Protein AF-A0A7V9D3J6-F1 (afdb_monomer_lite)

Structure (mmCIF, N/CA/C/O backbone):
data_AF-A0A7V9D3J6-F1
#
_entry.id   AF-A0A7V9D3J6-F1
#
loop_
_atom_site.group_PDB
_atom_site.id
_atom_site.type_symbol
_atom_site.label_atom_id
_atom_site.label_alt_id
_atom_site.label_comp_id
_atom_site.label_asym_id
_atom_site.label_entity_id
_atom_site.label_seq_id
_atom_site.pdbx_PDB_ins_code
_atom_site.Cartn_x
_atom_site.Cartn_y
_atom_site.Cartn_z
_atom_site.occupancy
_atom_site.B_iso_or_equiv
_atom_site.auth_seq_id
_atom_site.auth_comp_id
_atom_site.auth_asym_id
_atom_site.auth_atom_id
_atom_site.pdbx_PDB_model_num
ATOM 1 N N . GLU A 1 1 ? 7.575 -1.629 7.778 1.00 76.31 1 GLU A N 1
ATOM 2 C CA . GLU A 1 1 ? 7.399 -0.792 8.990 1.00 76.31 1 GLU A CA 1
ATOM 3 C C . GLU A 1 1 ? 5.941 -0.368 9.230 1.00 76.31 1 GLU A C 1
ATOM 5 O O . GLU A 1 1 ? 5.387 -0.740 10.257 1.00 76.31 1 GLU A O 1
ATOM 10 N N . CYS A 1 2 ? 5.283 0.341 8.299 1.00 90.56 2 CYS A N 1
ATOM 11 C CA . CYS A 1 2 ? 3.910 0.845 8.496 1.00 90.56 2 CYS A CA 1
ATOM 12 C C . CYS A 1 2 ? 2.859 -0.232 8.807 1.00 90.56 2 CYS A C 1
ATOM 14 O O . CYS A 1 2 ? 2.052 -0.034 9.709 1.00 90.56 2 CYS A O 1
ATOM 16 N N . ALA A 1 3 ? 2.904 -1.392 8.146 1.00 90.75 3 ALA A N 1
ATOM 17 C CA . ALA A 1 3 ? 1.968 -2.489 8.413 1.00 90.75 3 ALA A CA 1
ATOM 18 C C . ALA A 1 3 ? 2.013 -2.973 9.881 1.00 90.75 3 ALA A C 1
ATOM 20 O O . ALA A 1 3 ? 0.979 -3.180 10.512 1.00 90.75 3 ALA A O 1
ATOM 21 N N . GLY A 1 4 ? 3.211 -3.062 10.474 1.00 93.69 4 GLY A N 1
ATOM 22 C CA . GLY A 1 4 ? 3.371 -3.400 11.893 1.00 93.69 4 GLY A CA 1
ATOM 23 C C . GLY A 1 4 ? 2.840 -2.308 12.830 1.00 93.69 4 GLY A C 1
ATOM 24 O O . GLY A 1 4 ? 2.274 -2.612 13.881 1.00 93.69 4 GLY A O 1
ATOM 25 N N . LYS A 1 5 ? 2.970 -1.031 12.442 1.00 96.56 5 LYS A N 1
ATOM 26 C CA . LYS A 1 5 ? 2.379 0.101 13.176 1.00 96.56 5 LYS A CA 1
ATOM 27 C C . LYS A 1 5 ? 0.849 0.046 13.144 1.00 96.56 5 LYS A C 1
ATOM 29 O O . LYS A 1 5 ? 0.244 0.158 14.206 1.00 96.56 5 LYS A O 1
ATOM 34 N N . VAL A 1 6 ? 0.249 -0.230 11.981 1.00 97.44 6 VAL A N 1
ATOM 35 C CA . VAL A 1 6 ? -1.204 -0.432 11.835 1.00 97.44 6 VAL A CA 1
ATOM 36 C C . VAL A 1 6 ? -1.692 -1.570 12.727 1.00 97.44 6 VAL A C 1
ATOM 38 O O . VAL A 1 6 ? -2.594 -1.348 13.528 1.00 97.44 6 VAL A O 1
ATOM 41 N N . LYS A 1 7 ? -1.051 -2.748 12.694 1.00 96.75 7 LYS A N 1
ATOM 42 C CA . LYS A 1 7 ? -1.438 -3.878 13.562 1.00 96.75 7 LYS A CA 1
ATOM 43 C C . LYS A 1 7 ? -1.402 -3.519 15.046 1.00 96.75 7 LYS A C 1
ATOM 45 O O . LYS A 1 7 ? -2.311 -3.858 15.800 1.00 96.75 7 LYS A O 1
ATOM 50 N N . ASN A 1 8 ? -0.336 -2.851 15.478 1.00 97.12 8 ASN A N 1
ATOM 51 C CA . ASN A 1 8 ? -0.167 -2.485 16.879 1.00 97.12 8 ASN A CA 1
ATOM 52 C C . ASN A 1 8 ? -1.170 -1.419 17.330 1.00 97.12 8 ASN A C 1
ATOM 54 O O . ASN A 1 8 ? -1.681 -1.520 18.441 1.00 97.12 8 ASN A O 1
ATOM 58 N N . ALA A 1 9 ? -1.448 -0.418 16.493 1.00 97.62 9 ALA A N 1
ATOM 59 C CA . ALA A 1 9 ? -2.469 0.590 16.761 1.00 97.62 9 ALA A CA 1
ATOM 60 C C . ALA A 1 9 ? -3.869 -0.038 16.819 1.00 97.62 9 ALA A C 1
ATOM 62 O O . ALA A 1 9 ? -4.596 0.182 17.783 1.00 97.62 9 ALA A O 1
ATOM 63 N N . HIS A 1 10 ? -4.179 -0.922 15.865 1.00 97.69 10 HIS A N 1
ATOM 64 C CA . HIS A 1 10 ? -5.425 -1.684 15.814 1.00 97.69 10 HIS A CA 1
ATOM 65 C C . HIS A 1 10 ? -5.673 -2.480 17.099 1.00 97.69 10 HIS A C 1
ATOM 67 O O . HIS A 1 10 ? -6.687 -2.284 17.761 1.00 97.69 10 HIS A O 1
ATOM 73 N N . ARG A 1 11 ? -4.685 -3.270 17.540 1.00 96.94 11 ARG A N 1
ATOM 74 C CA . ARG A 1 11 ? -4.756 -4.048 18.791 1.00 96.94 11 ARG A CA 1
ATOM 75 C C . ARG A 1 11 ? -4.992 -3.189 20.039 1.00 96.94 11 ARG A C 1
ATOM 77 O O . ARG A 1 11 ? -5.522 -3.690 21.024 1.00 96.94 11 ARG A O 1
ATOM 84 N N . ARG A 1 12 ? -4.550 -1.930 20.028 1.00 97.44 12 ARG A N 1
ATOM 85 C CA . ARG A 1 12 ? -4.679 -0.997 21.158 1.00 97.44 12 ARG A CA 1
ATOM 86 C C . ARG A 1 12 ? -5.930 -0.119 21.080 1.00 97.44 12 ARG A C 1
ATOM 88 O O . ARG A 1 12 ? -6.135 0.670 21.993 1.00 97.44 12 ARG A O 1
ATOM 95 N N . GLY A 1 13 ? -6.732 -0.222 20.017 1.00 97.81 13 GLY A N 1
ATOM 96 C CA . GLY A 1 13 ? -7.865 0.681 19.793 1.00 97.81 13 GLY A CA 1
ATOM 97 C C . GLY A 1 13 ? -7.454 2.126 19.474 1.00 97.81 13 GLY A C 1
ATOM 98 O O . GLY A 1 13 ? -8.256 3.037 19.634 1.00 97.81 13 GLY A O 1
ATOM 99 N N . ASP A 1 14 ? -6.208 2.358 19.049 1.00 98.25 14 ASP A N 1
ATOM 100 C CA . ASP A 1 14 ? -5.690 3.697 18.743 1.00 98.25 14 ASP A CA 1
ATOM 101 C C . ASP A 1 14 ? -5.982 4.059 17.279 1.00 98.25 14 ASP A C 1
ATOM 103 O O . ASP A 1 14 ? -5.200 3.765 16.368 1.00 98.25 14 ASP A O 1
ATOM 107 N N . GLU A 1 15 ? -7.153 4.654 17.045 1.00 98.00 15 GLU A N 1
ATOM 108 C CA . GLU A 1 15 ? -7.625 4.992 15.701 1.00 98.00 15 GLU A CA 1
ATOM 109 C C . GLU A 1 15 ? -6.728 6.017 14.994 1.00 98.00 15 GLU A C 1
ATOM 111 O O . GLU A 1 15 ? -6.428 5.865 13.807 1.00 98.00 15 GLU A O 1
ATOM 116 N N . LEU A 1 16 ? -6.260 7.044 15.709 1.00 97.94 16 LEU A N 1
ATOM 117 C CA . LEU A 1 16 ? -5.436 8.095 15.116 1.00 97.94 16 LEU A CA 1
ATOM 118 C C . LEU A 1 16 ? -4.090 7.534 14.648 1.00 97.94 16 LEU A C 1
ATOM 120 O O . LEU A 1 16 ? -3.694 7.757 13.500 1.00 97.94 16 LEU A O 1
ATOM 124 N N . ALA A 1 17 ? -3.402 6.762 15.496 1.00 98.25 17 ALA A N 1
ATOM 125 C CA . ALA A 1 17 ? -2.139 6.141 15.110 1.00 98.25 17 ALA A CA 1
ATOM 126 C C . ALA A 1 17 ? -2.320 5.143 13.959 1.00 98.25 17 ALA A C 1
ATOM 128 O O . ALA A 1 17 ? -1.445 5.035 13.094 1.00 98.25 17 ALA A O 1
ATOM 129 N N . LEU A 1 18 ? -3.456 4.437 13.918 1.00 98.56 18 LEU A N 1
ATOM 130 C CA . LEU A 1 18 ? -3.794 3.535 12.823 1.00 98.56 18 LEU A CA 1
ATOM 131 C C . LEU A 1 18 ? -3.917 4.299 11.504 1.00 98.56 18 LEU A C 1
ATOM 133 O O . LEU A 1 18 ? -3.272 3.918 10.526 1.00 98.56 18 LEU A O 1
ATOM 137 N N . ARG A 1 19 ? -4.695 5.388 11.477 1.00 98.38 19 ARG A N 1
ATOM 138 C CA . ARG A 1 19 ? -4.906 6.196 10.265 1.00 98.38 19 ARG A CA 1
ATOM 139 C C . ARG A 1 19 ? -3.604 6.820 9.763 1.00 98.38 19 ARG A C 1
ATOM 141 O O . ARG A 1 19 ? -3.312 6.715 8.576 1.00 98.38 19 ARG A O 1
ATOM 148 N N . LEU A 1 20 ? -2.775 7.371 10.651 1.00 98.25 20 LEU A N 1
ATOM 149 C CA . LEU A 1 20 ? -1.465 7.926 10.279 1.00 98.25 20 LEU A CA 1
ATOM 150 C C . LEU A 1 20 ? -0.521 6.859 9.705 1.00 98.25 20 LEU A C 1
ATOM 152 O O . LEU A 1 2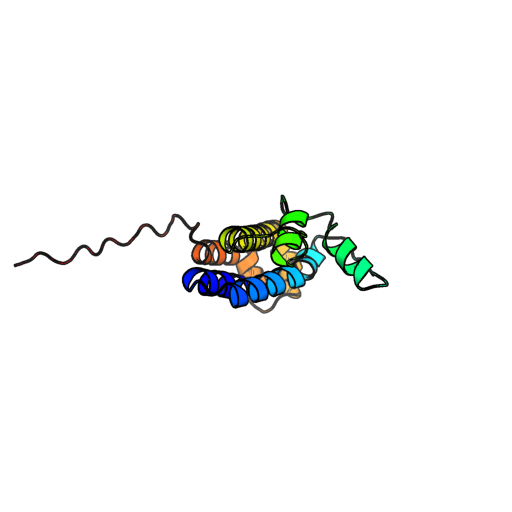0 ? 0.181 7.091 8.718 1.00 98.25 20 LEU A O 1
ATOM 156 N N . ALA A 1 21 ? -0.504 5.662 10.297 1.00 98.25 21 ALA A N 1
ATOM 157 C CA . ALA A 1 21 ? 0.310 4.564 9.790 1.00 98.25 21 ALA A CA 1
ATOM 158 C C . ALA A 1 21 ? -0.193 4.042 8.431 1.00 98.25 21 ALA A C 1
ATOM 160 O O . ALA A 1 21 ? 0.633 3.720 7.571 1.00 98.25 21 ALA A O 1
ATOM 161 N N . ALA A 1 22 ? -1.514 3.989 8.227 1.00 98.50 22 ALA A N 1
ATOM 162 C CA . ALA A 1 22 ? -2.137 3.608 6.961 1.00 98.50 22 ALA A CA 1
ATOM 163 C C . ALA A 1 22 ? -1.835 4.625 5.847 1.00 98.50 22 ALA A C 1
ATOM 165 O O . ALA A 1 22 ? -1.399 4.224 4.767 1.00 98.50 22 ALA A O 1
ATOM 166 N N . GLN A 1 23 ? -1.950 5.928 6.130 1.00 98.12 23 GLN A N 1
ATOM 167 C CA . GLN A 1 23 ? -1.562 6.999 5.205 1.00 98.12 23 GLN A CA 1
ATOM 168 C C . GLN A 1 23 ? -0.101 6.859 4.785 1.00 98.12 23 GLN A C 1
ATOM 170 O O . GLN A 1 23 ? 0.201 6.791 3.596 1.00 98.12 23 GLN A O 1
ATOM 175 N N . GLY A 1 24 ? 0.804 6.696 5.753 1.00 97.69 24 GLY A N 1
ATOM 176 C CA . GLY A 1 24 ? 2.224 6.524 5.460 1.00 97.69 24 GLY A CA 1
ATOM 177 C C . GLY A 1 24 ? 2.548 5.255 4.657 1.00 97.69 24 GLY A C 1
ATOM 178 O O . GLY A 1 24 ? 3.602 5.194 4.019 1.00 97.69 24 GLY A O 1
ATOM 179 N N . LEU A 1 25 ? 1.695 4.224 4.688 1.00 97.12 25 LEU A N 1
ATOM 180 C CA . LEU A 1 25 ? 1.825 3.073 3.792 1.00 97.12 25 LEU A CA 1
ATOM 181 C C . LEU A 1 25 ? 1.345 3.422 2.380 1.00 97.12 25 LEU A C 1
ATOM 183 O O . LEU A 1 25 ? 2.074 3.172 1.419 1.00 97.12 25 LEU A O 1
ATOM 187 N N . ALA A 1 26 ? 0.157 4.017 2.262 1.00 97.69 26 ALA A N 1
ATOM 188 C CA . ALA A 1 26 ? -0.431 4.402 0.984 1.00 97.69 26 ALA A CA 1
ATOM 189 C C . ALA A 1 26 ? 0.462 5.391 0.218 1.00 97.69 26 ALA A C 1
ATOM 191 O O . ALA A 1 26 ? 0.723 5.184 -0.960 1.00 97.69 26 ALA A O 1
ATOM 192 N N . GLU A 1 27 ? 1.036 6.393 0.886 1.00 96.38 27 GLU A N 1
ATOM 193 C CA . GLU A 1 27 ? 1.956 7.367 0.274 1.00 96.38 27 GLU A CA 1
ATOM 194 C C . GLU A 1 27 ? 3.214 6.727 -0.329 1.00 96.38 27 GLU A C 1
ATOM 196 O O . GLU A 1 27 ? 3.762 7.221 -1.313 1.00 96.38 27 GLU A O 1
ATOM 201 N N . ARG A 1 28 ? 3.681 5.610 0.240 1.00 95.06 28 ARG A N 1
ATOM 202 C CA . ARG A 1 28 ? 4.863 4.887 -0.252 1.00 95.06 28 ARG A CA 1
ATOM 203 C C . ARG A 1 28 ? 4.525 3.860 -1.329 1.00 95.06 28 ARG A C 1
ATOM 205 O O . ARG A 1 28 ? 5.419 3.468 -2.079 1.00 95.06 28 ARG A O 1
ATOM 212 N N . CYS A 1 29 ? 3.271 3.417 -1.409 1.00 94.88 29 CYS A N 1
ATOM 213 C CA . CYS A 1 29 ? 2.849 2.349 -2.313 1.00 94.88 29 CYS A CA 1
ATOM 214 C C . CYS A 1 29 ? 3.167 2.652 -3.796 1.00 94.88 29 CYS A C 1
ATOM 216 O O . CYS A 1 29 ? 3.759 1.788 -4.446 1.00 94.88 29 CYS A O 1
ATOM 218 N N . PRO A 1 30 ? 2.928 3.873 -4.325 1.00 95.31 30 PRO A N 1
ATOM 219 C CA . PRO A 1 30 ? 3.292 4.207 -5.702 1.00 95.31 30 PRO A CA 1
ATOM 220 C C . PRO A 1 30 ? 4.792 4.081 -5.980 1.00 95.31 30 PRO A C 1
ATOM 222 O O . PRO A 1 30 ? 5.188 3.536 -7.005 1.00 95.31 30 PRO A O 1
ATOM 225 N N . SER A 1 31 ? 5.639 4.525 -5.048 1.00 92.50 31 SER A N 1
ATOM 226 C CA . SER A 1 31 ? 7.097 4.414 -5.177 1.00 92.50 31 SER A CA 1
ATOM 227 C C . SER A 1 31 ? 7.565 2.960 -5.173 1.00 92.50 31 SER A C 1
ATOM 229 O O . SER A 1 31 ? 8.474 2.607 -5.919 1.00 92.50 31 SER A O 1
ATOM 231 N N . VAL A 1 32 ? 6.920 2.112 -4.367 1.00 92.25 32 VAL A N 1
ATOM 232 C CA . VAL A 1 32 ? 7.171 0.664 -4.318 1.00 92.25 32 VAL A CA 1
ATOM 233 C C . VAL A 1 32 ? 6.766 -0.009 -5.633 1.00 92.25 32 VAL A C 1
ATOM 235 O O . VAL A 1 32 ? 7.499 -0.856 -6.126 1.00 92.25 32 VAL A O 1
ATOM 238 N N . LEU A 1 33 ? 5.646 0.396 -6.238 1.00 94.69 33 LEU A N 1
ATOM 239 C CA . LEU A 1 33 ? 5.145 -0.150 -7.507 1.00 94.69 33 LEU A CA 1
ATOM 240 C C . LEU A 1 33 ? 5.776 0.481 -8.757 1.00 94.69 33 LEU A C 1
ATOM 242 O O . LEU A 1 33 ? 5.580 -0.024 -9.864 1.00 94.69 33 LEU A O 1
ATOM 246 N N . ARG A 1 34 ? 6.556 1.556 -8.605 1.00 93.56 34 ARG A N 1
ATOM 247 C CA . ARG A 1 34 ? 7.244 2.248 -9.704 1.00 93.56 34 ARG A CA 1
ATOM 248 C C . ARG A 1 34 ? 8.029 1.308 -10.630 1.00 93.56 34 ARG A C 1
ATOM 250 O O . ARG A 1 34 ? 7.918 1.489 -11.835 1.00 93.56 34 ARG A O 1
ATOM 257 N N . PRO A 1 35 ? 8.785 0.302 -10.149 1.00 91.19 35 PRO A N 1
ATOM 258 C CA . PRO A 1 35 ? 9.594 -0.540 -11.032 1.00 91.19 35 PRO A CA 1
ATOM 259 C C . PRO A 1 35 ? 8.802 -1.435 -11.995 1.00 91.19 35 PRO A C 1
ATOM 261 O O . PRO A 1 35 ? 9.360 -1.913 -12.981 1.00 91.19 35 PRO A O 1
ATOM 264 N N . VAL A 1 36 ? 7.522 -1.685 -11.703 1.00 94.19 36 VAL A N 1
ATOM 265 C CA . VAL A 1 36 ? 6.623 -2.506 -12.535 1.00 94.19 36 VAL A CA 1
ATOM 266 C C . VAL A 1 36 ? 5.610 -1.661 -13.308 1.00 94.19 36 VAL A C 1
ATOM 268 O O . VAL A 1 36 ? 4.724 -2.199 -13.962 1.00 94.19 36 VAL A O 1
ATOM 271 N N . ASN A 1 37 ? 5.742 -0.336 -13.251 1.00 94.75 37 ASN A N 1
ATOM 272 C CA . ASN A 1 37 ? 4.864 0.614 -13.917 1.00 94.75 37 ASN A CA 1
ATOM 273 C C . ASN A 1 37 ? 5.671 1.555 -14.826 1.00 94.75 37 ASN A C 1
ATOM 275 O O . ASN A 1 37 ? 6.862 1.775 -14.597 1.00 94.75 37 ASN A O 1
ATOM 279 N N . PRO A 1 38 ? 5.046 2.136 -15.865 1.00 92.38 38 PRO A N 1
ATOM 280 C CA . PRO A 1 38 ? 5.694 3.163 -16.671 1.00 92.38 38 PRO A CA 1
ATOM 281 C C . PRO A 1 38 ? 6.050 4.388 -15.818 1.00 92.38 38 PRO A C 1
ATOM 283 O O . PRO A 1 38 ? 5.323 4.755 -14.890 1.00 92.38 38 PRO A O 1
ATOM 286 N N . ALA A 1 39 ? 7.166 5.040 -16.152 1.00 90.06 39 ALA A N 1
ATOM 287 C CA . ALA A 1 39 ? 7.551 6.294 -15.519 1.00 90.06 39 ALA A CA 1
ATOM 288 C C . ALA A 1 39 ? 6.514 7.383 -15.828 1.00 90.06 39 ALA A C 1
ATOM 290 O O . ALA A 1 39 ? 6.060 7.524 -16.962 1.00 90.06 39 ALA A O 1
ATOM 291 N N . GLN A 1 40 ? 6.165 8.164 -14.810 1.00 87.69 40 GLN A N 1
ATOM 292 C CA . GLN A 1 40 ? 5.244 9.291 -14.916 1.00 87.69 40 GLN A CA 1
ATOM 293 C C . GLN A 1 40 ? 5.928 10.530 -14.338 1.00 87.69 40 GLN A C 1
ATOM 295 O O . GLN A 1 40 ? 6.633 10.434 -13.332 1.00 87.69 40 GLN A O 1
ATOM 300 N N . VAL A 1 41 ? 5.720 11.686 -14.969 1.00 88.06 41 VAL A N 1
ATOM 301 C CA . VAL A 1 41 ? 6.273 12.976 -14.530 1.00 88.06 41 VAL A CA 1
ATOM 302 C C . VAL A 1 41 ? 5.107 13.951 -14.346 1.00 88.06 41 VAL A C 1
ATOM 304 O O . VAL A 1 41 ? 4.806 14.721 -15.254 1.00 88.06 41 VAL A O 1
ATOM 307 N N . PRO A 1 42 ? 4.377 13.865 -13.220 1.00 89.62 42 PRO A N 1
ATOM 308 C CA . PRO A 1 42 ? 3.257 14.761 -12.957 1.00 89.62 42 PRO A CA 1
ATOM 309 C C . PRO A 1 42 ? 3.753 16.198 -12.743 1.00 89.62 42 PRO A C 1
ATOM 311 O O . PRO A 1 42 ? 4.767 16.413 -12.076 1.00 89.62 42 PRO A O 1
ATOM 314 N N . GLY A 1 43 ? 3.027 17.180 -13.279 1.00 92.69 43 GLY A N 1
ATOM 315 C CA . GLY A 1 43 ? 3.342 18.604 -13.139 1.00 92.69 43 GLY A CA 1
ATOM 316 C C . GLY A 1 43 ? 2.804 19.219 -11.847 1.00 92.69 43 GLY A C 1
ATOM 317 O O . GLY A 1 43 ? 3.291 20.257 -11.403 1.00 92.69 43 GLY A O 1
ATOM 318 N N . THR A 1 44 ? 1.820 18.577 -11.208 1.00 95.88 44 THR A N 1
ATOM 319 C CA . THR A 1 44 ? 1.214 19.057 -9.957 1.00 95.88 44 THR A CA 1
ATOM 320 C C . THR A 1 44 ? 1.011 17.947 -8.926 1.00 95.88 44 THR A C 1
ATOM 322 O O . THR A 1 44 ? 0.992 16.757 -9.241 1.00 95.88 44 THR A O 1
ATOM 325 N N . ARG A 1 45 ? 0.786 18.335 -7.661 1.00 93.56 45 ARG A N 1
ATOM 326 C CA . ARG A 1 45 ? 0.425 17.389 -6.589 1.00 93.56 45 ARG A CA 1
ATOM 327 C C . ARG A 1 45 ? -0.876 16.641 -6.893 1.00 93.56 45 ARG A C 1
ATOM 329 O O . ARG A 1 45 ? -0.990 15.462 -6.571 1.00 93.56 45 ARG A O 1
ATOM 336 N N . TYR A 1 46 ? -1.854 17.322 -7.488 1.00 94.69 46 TYR A N 1
ATOM 337 C CA . TYR A 1 46 ? -3.133 16.712 -7.838 1.00 94.69 46 TYR A CA 1
ATOM 338 C C . TYR A 1 46 ? -2.962 15.665 -8.944 1.00 94.69 46 TYR A C 1
ATOM 340 O O . TYR A 1 46 ? -3.422 14.535 -8.795 1.00 94.69 46 TYR A O 1
ATOM 348 N N . GLU A 1 47 ? -2.215 15.996 -9.999 1.00 96.25 47 GLU A N 1
ATOM 349 C CA . GLU A 1 47 ? -1.859 15.043 -11.055 1.00 96.25 47 GLU A CA 1
ATOM 350 C C . GLU A 1 47 ? -1.068 13.856 -10.507 1.00 96.25 47 GLU A C 1
ATOM 352 O O . GLU A 1 47 ? -1.340 12.722 -10.888 1.00 96.25 47 GLU A O 1
ATOM 357 N N . ALA A 1 48 ? -0.143 14.088 -9.571 1.00 95.12 48 ALA A N 1
ATOM 358 C CA . ALA A 1 48 ? 0.608 13.016 -8.925 1.00 95.12 48 ALA A CA 1
ATOM 359 C C . ALA A 1 48 ? -0.309 12.049 -8.162 1.00 95.12 48 ALA A C 1
ATOM 361 O O . ALA A 1 48 ? -0.119 10.837 -8.245 1.00 95.12 48 ALA A O 1
ATOM 362 N N . LEU A 1 49 ? -1.328 12.562 -7.461 1.00 96.06 49 LEU A N 1
ATOM 363 C CA . LEU A 1 49 ? -2.327 11.724 -6.797 1.00 96.06 49 LEU A CA 1
ATOM 364 C C . LEU A 1 49 ? -3.149 10.925 -7.816 1.00 96.06 49 LEU A C 1
ATOM 366 O O . LEU A 1 49 ? -3.332 9.724 -7.636 1.00 96.06 49 LEU A O 1
ATOM 370 N N . LEU A 1 50 ? -3.620 11.556 -8.895 1.00 96.75 50 LEU A N 1
ATOM 371 C CA . LEU A 1 50 ? -4.375 10.857 -9.940 1.00 96.75 50 LEU A CA 1
ATOM 372 C C . LEU A 1 50 ? -3.539 9.760 -10.613 1.00 96.75 50 LEU A C 1
ATOM 374 O O . LEU A 1 50 ? -4.007 8.631 -10.738 1.00 96.75 50 LEU A O 1
ATOM 378 N N . ALA A 1 51 ? -2.290 10.064 -10.967 1.00 96.56 51 ALA A N 1
ATOM 379 C CA . ALA A 1 51 ? -1.325 9.117 -11.519 1.00 96.56 51 ALA A CA 1
ATOM 380 C C . ALA A 1 51 ? -1.057 7.943 -10.565 1.00 96.56 51 ALA A C 1
ATOM 382 O O . ALA A 1 51 ? -1.046 6.783 -10.979 1.00 96.56 51 ALA A O 1
ATOM 383 N N . ALA A 1 52 ? -0.888 8.235 -9.273 1.00 96.69 52 ALA A N 1
ATOM 384 C CA . ALA A 1 52 ? -0.694 7.231 -8.234 1.00 96.69 52 ALA A CA 1
ATOM 385 C C . ALA A 1 52 ? -1.916 6.324 -8.048 1.00 96.69 52 ALA A C 1
ATOM 387 O O . ALA A 1 52 ? -1.738 5.151 -7.731 1.00 96.69 52 ALA A O 1
ATOM 388 N N . LEU A 1 53 ? -3.136 6.842 -8.232 1.00 97.50 53 LEU A N 1
ATOM 389 C CA . LEU A 1 53 ? -4.392 6.087 -8.141 1.00 97.50 53 LEU A CA 1
ATOM 390 C C . LEU A 1 53 ? -4.715 5.284 -9.412 1.00 97.50 53 LEU A C 1
ATOM 392 O O . LEU A 1 53 ? -5.553 4.384 -9.354 1.00 97.50 53 LEU A O 1
ATOM 396 N N . ALA A 1 54 ? -4.070 5.609 -10.534 1.00 96.62 54 ALA A N 1
ATOM 397 C CA . ALA A 1 54 ? -4.317 5.036 -11.857 1.00 96.62 54 ALA A CA 1
ATOM 398 C C . ALA A 1 54 ? -3.140 4.191 -12.381 1.00 96.62 54 ALA A C 1
ATOM 400 O O . ALA A 1 54 ? -2.962 4.065 -13.592 1.00 96.62 54 ALA A O 1
ATOM 401 N N . LEU A 1 55 ? -2.325 3.620 -11.486 1.00 96.81 55 LEU A N 1
ATOM 402 C CA . LEU A 1 55 ? -1.221 2.740 -11.877 1.00 96.81 55 LEU A CA 1
ATOM 403 C C . LEU A 1 55 ? -1.730 1.555 -12.726 1.00 96.81 55 LEU A C 1
ATOM 405 O O . LEU A 1 55 ? -2.602 0.822 -12.253 1.00 96.81 55 LEU A O 1
ATOM 409 N N . PRO A 1 56 ? -1.188 1.334 -13.942 1.00 96.38 56 PRO A N 1
ATOM 410 C CA . PRO A 1 56 ? -1.612 0.231 -14.809 1.00 96.38 56 PRO A CA 1
ATOM 411 C C . P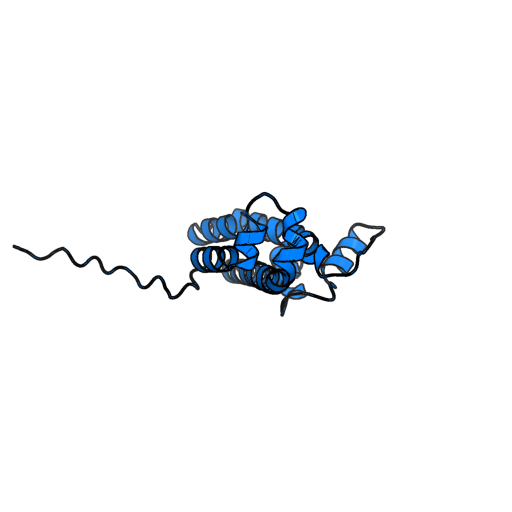RO A 1 56 ? -1.389 -1.161 -14.209 1.00 96.38 56 PRO A C 1
ATOM 413 O O . PRO A 1 56 ? -2.198 -2.062 -14.413 1.00 96.38 56 PRO A O 1
ATOM 416 N N . VAL A 1 57 ? -0.291 -1.340 -13.471 1.00 96.75 57 VAL A N 1
ATOM 417 C CA . VAL A 1 57 ? 0.042 -2.577 -12.761 1.00 96.75 57 VAL A CA 1
ATOM 418 C C . VAL A 1 57 ? -0.141 -2.324 -11.271 1.00 96.75 57 VAL A C 1
ATOM 420 O O . VAL A 1 57 ? 0.724 -1.740 -10.611 1.00 96.75 57 VAL A O 1
ATOM 423 N N . ALA A 1 58 ? -1.287 -2.750 -10.746 1.00 97.38 58 ALA A N 1
ATOM 424 C CA . ALA A 1 58 ? -1.677 -2.526 -9.361 1.00 97.38 58 ALA A CA 1
ATOM 425 C C . ALA A 1 58 ? -2.465 -3.718 -8.785 1.00 97.38 58 ALA A C 1
ATOM 427 O O . ALA A 1 58 ? -3.068 -4.481 -9.544 1.00 97.38 58 ALA A O 1
ATOM 428 N N . PRO A 1 59 ? -2.472 -3.897 -7.449 1.00 96.69 59 PRO A N 1
ATOM 429 C CA . PRO A 1 59 ? -3.259 -4.941 -6.801 1.00 96.69 59 PRO A CA 1
ATOM 430 C C . PRO A 1 59 ? -4.765 -4.836 -7.093 1.00 96.69 59 PRO A C 1
ATOM 432 O O . PRO A 1 59 ? -5.279 -3.735 -7.321 1.00 96.69 59 PRO A O 1
ATOM 435 N N . PRO A 1 60 ? -5.521 -5.944 -7.003 1.00 96.19 60 PRO A N 1
ATOM 436 C CA . PRO A 1 60 ? -6.979 -5.889 -7.037 1.00 96.19 60 PRO A CA 1
ATOM 437 C C . PRO A 1 60 ? -7.529 -4.918 -5.982 1.00 96.19 60 PRO A C 1
ATOM 439 O O . PRO A 1 60 ? -7.117 -4.951 -4.826 1.00 96.19 60 PRO A O 1
ATOM 442 N N . GLY A 1 61 ? -8.450 -4.035 -6.378 1.00 97.25 61 GLY A N 1
ATOM 443 C CA . GLY A 1 61 ? -9.053 -3.049 -5.470 1.00 97.25 61 GLY A CA 1
ATOM 444 C C . GLY A 1 61 ? -8.148 -1.871 -5.079 1.00 97.25 61 GLY A C 1
ATOM 445 O O . GLY A 1 61 ? -8.594 -1.001 -4.331 1.00 97.25 61 GLY A O 1
ATOM 446 N N . TYR A 1 62 ? -6.927 -1.786 -5.624 1.00 98.19 62 TYR A N 1
ATOM 447 C CA . TYR A 1 62 ? -5.895 -0.817 -5.241 1.00 98.19 62 TYR A CA 1
ATOM 448 C C . TYR A 1 62 ? -6.392 0.623 -5.102 1.00 98.19 62 TYR A C 1
ATOM 450 O O . TYR A 1 62 ? -6.132 1.258 -4.086 1.00 98.19 62 TYR A O 1
ATOM 458 N N . ARG A 1 63 ? -7.145 1.144 -6.079 1.00 98.19 63 ARG A N 1
ATOM 459 C CA . ARG A 1 63 ? -7.646 2.527 -6.029 1.00 98.19 63 ARG A CA 1
ATOM 460 C C . ARG A 1 63 ? -8.504 2.785 -4.788 1.00 98.19 63 ARG A C 1
ATOM 462 O O . ARG A 1 63 ? -8.351 3.819 -4.144 1.00 98.19 63 ARG A O 1
ATOM 469 N N . ASN A 1 64 ? -9.407 1.862 -4.469 1.00 98.00 64 ASN A N 1
ATOM 470 C CA . ASN A 1 64 ? -10.317 2.013 -3.336 1.00 98.00 64 ASN A CA 1
ATOM 471 C C . ASN A 1 64 ? -9.559 1.884 -2.017 1.00 98.00 64 ASN A C 1
ATOM 473 O O . ASN A 1 64 ? -9.754 2.706 -1.126 1.00 98.00 64 ASN A O 1
ATOM 477 N N . ASP A 1 65 ? -8.646 0.917 -1.925 1.00 98.44 65 ASP A N 1
ATOM 478 C CA . ASP A 1 65 ? -7.825 0.733 -0.731 1.00 98.44 65 ASP A CA 1
ATOM 479 C C . ASP A 1 65 ? -6.879 1.925 -0.506 1.00 98.44 65 ASP A C 1
ATOM 481 O O . ASP A 1 65 ? -6.739 2.393 0.620 1.00 98.44 65 ASP A O 1
ATOM 485 N N . MET A 1 66 ? -6.301 2.492 -1.571 1.00 98.44 66 MET A N 1
ATOM 486 C CA . MET A 1 66 ? -5.499 3.719 -1.510 1.00 98.44 66 MET A CA 1
ATOM 487 C C . MET A 1 66 ? -6.315 4.900 -0.987 1.00 98.44 66 MET A C 1
ATOM 489 O O . MET A 1 66 ? -5.885 5.571 -0.053 1.00 98.44 66 MET A O 1
ATOM 493 N N . LEU A 1 67 ? -7.498 5.153 -1.556 1.00 98.31 67 LEU A N 1
ATOM 494 C CA . LEU A 1 67 ? -8.375 6.233 -1.095 1.00 98.31 67 LEU A CA 1
ATOM 495 C C . LEU A 1 67 ? -8.779 6.041 0.368 1.00 98.31 67 LEU A C 1
ATOM 497 O O . LEU A 1 67 ? -8.783 7.007 1.129 1.00 98.31 67 LEU A O 1
ATOM 501 N N . LEU A 1 68 ? -9.077 4.807 0.774 1.00 98.38 68 LEU A N 1
ATOM 502 C CA . LEU A 1 68 ? -9.445 4.474 2.146 1.00 98.38 68 LEU A CA 1
ATOM 503 C C . LEU A 1 68 ? -8.286 4.708 3.121 1.00 98.38 68 LEU A C 1
ATOM 505 O O . LEU A 1 68 ? -8.463 5.398 4.124 1.00 98.38 68 LEU A O 1
ATOM 509 N N . CYS A 1 69 ? -7.089 4.213 2.808 1.00 98.25 69 CYS A N 1
ATOM 510 C CA . CYS A 1 69 ? -5.898 4.417 3.632 1.00 98.25 69 CYS A CA 1
ATOM 511 C C . CYS A 1 69 ? -5.446 5.884 3.675 1.00 98.25 69 CYS A C 1
ATOM 513 O O . CYS A 1 69 ? -4.915 6.317 4.694 1.00 98.25 69 CYS A O 1
ATOM 515 N N . LEU A 1 70 ? -5.674 6.657 2.608 1.00 97.94 70 LEU A N 1
ATOM 516 C CA . LEU A 1 70 ? -5.388 8.094 2.577 1.00 97.94 70 LEU A CA 1
ATOM 517 C C . LEU A 1 70 ? -6.436 8.936 3.328 1.00 97.94 70 LEU A C 1
ATOM 519 O O . LEU A 1 70 ? -6.161 10.087 3.663 1.00 97.94 70 LEU A O 1
ATOM 523 N N . GLY A 1 71 ? -7.615 8.379 3.619 1.00 97.31 71 GLY A N 1
ATOM 524 C CA . GLY A 1 71 ? -8.737 9.120 4.204 1.00 97.31 71 GLY A CA 1
ATOM 525 C C . GLY A 1 71 ? -9.470 10.010 3.193 1.00 97.31 71 GLY A C 1
ATOM 526 O O . GLY A 1 71 ? -10.002 11.053 3.557 1.00 97.31 71 GLY A O 1
ATOM 527 N N . LEU A 1 72 ? -9.481 9.616 1.917 1.00 97.06 72 LEU A N 1
ATOM 528 C CA . LEU A 1 72 ? -10.013 10.384 0.783 1.00 97.06 72 LEU A CA 1
ATOM 529 C C . LEU A 1 72 ? -11.273 9.758 0.160 1.00 97.06 72 LEU A C 1
ATOM 531 O O . LEU A 1 72 ? -11.642 10.090 -0.964 1.00 97.06 72 LEU A O 1
ATOM 535 N N . THR A 1 73 ? -11.944 8.841 0.860 1.00 95.19 73 THR A N 1
ATOM 536 C CA . THR A 1 73 ? -13.189 8.202 0.388 1.00 95.19 73 THR A CA 1
ATOM 537 C C . THR A 1 73 ? -14.408 9.116 0.479 1.00 95.19 73 THR A C 1
ATOM 539 O O . THR A 1 73 ? -15.423 8.836 -0.153 1.00 95.19 73 THR A O 1
ATOM 542 N N . GLY A 1 74 ? -14.339 10.185 1.280 1.00 92.25 74 GLY A N 1
ATOM 543 C CA . GLY A 1 74 ? -15.477 11.067 1.554 1.00 92.25 74 GLY A CA 1
ATOM 544 C C . GLY A 1 74 ? -16.598 10.402 2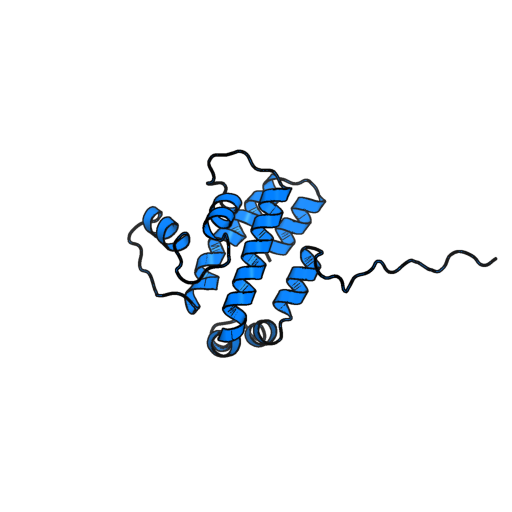.360 1.00 92.25 74 GLY A C 1
ATOM 545 O O . GLY A 1 74 ? -17.680 10.971 2.459 1.00 92.25 74 GLY A O 1
ATOM 546 N N . GLN A 1 75 ? -16.360 9.207 2.910 1.00 93.19 75 GLN A N 1
ATOM 547 C CA . GLN A 1 75 ? -17.303 8.440 3.725 1.00 93.19 75 GLN A CA 1
ATOM 548 C C . GLN A 1 75 ? -16.630 8.012 5.034 1.00 93.19 75 GLN A C 1
ATOM 550 O O . GLN A 1 75 ? -15.418 7.765 5.029 1.00 93.19 75 GLN A O 1
ATOM 555 N N . PRO A 1 76 ? -17.384 7.897 6.144 1.00 94.31 76 PRO A N 1
ATOM 556 C CA . PRO A 1 76 ? -16.871 7.306 7.372 1.00 94.31 76 PRO A CA 1
ATOM 557 C C . PRO A 1 76 ? -16.330 5.898 7.119 1.00 94.31 76 PRO A C 1
ATOM 559 O O . PRO A 1 76 ? -16.867 5.152 6.304 1.00 94.31 76 PRO A O 1
ATOM 562 N N . SER A 1 77 ? -15.273 5.537 7.838 1.00 97.12 77 SER A N 1
ATOM 563 C CA . SER A 1 77 ? -14.684 4.204 7.784 1.00 97.12 77 SER A CA 1
ATOM 564 C C . SER A 1 77 ? -14.264 3.759 9.172 1.00 97.12 77 SER A C 1
ATOM 566 O O . SER A 1 77 ? -13.842 4.575 9.989 1.00 97.12 77 SER A O 1
ATOM 568 N N . THR A 1 78 ? -14.326 2.464 9.425 1.00 98.06 78 THR A N 1
ATOM 569 C CA . THR A 1 78 ? -13.907 1.837 10.677 1.00 98.06 78 THR A CA 1
ATOM 570 C C . THR A 1 78 ? -12.403 1.554 10.693 1.00 98.06 78 THR A C 1
ATOM 572 O O . THR A 1 78 ? -11.737 1.494 9.654 1.00 98.06 78 THR A O 1
ATOM 575 N N . MET A 1 79 ? -11.854 1.331 11.890 1.00 98.06 79 MET A N 1
ATOM 576 C CA . MET A 1 79 ? -10.478 0.851 12.059 1.00 98.06 79 MET A CA 1
ATOM 577 C C . MET A 1 79 ? -10.232 -0.489 11.350 1.00 98.06 79 MET A C 1
ATOM 579 O O . MET A 1 79 ? -9.153 -0.690 10.792 1.00 98.06 79 MET A O 1
ATOM 583 N N . ASP A 1 80 ? -11.222 -1.385 11.353 1.00 98.19 80 ASP A N 1
ATOM 584 C CA . ASP A 1 80 ? -11.137 -2.703 10.716 1.00 98.19 80 ASP A CA 1
ATOM 585 C C . ASP A 1 80 ? -11.004 -2.584 9.198 1.00 98.19 80 ASP A C 1
ATOM 587 O O . ASP A 1 80 ? -10.119 -3.201 8.604 1.00 98.19 80 ASP A O 1
ATOM 591 N N . GLU A 1 81 ? -11.821 -1.737 8.570 1.00 98.25 81 GLU A N 1
ATOM 592 C CA . GLU A 1 81 ? -11.775 -1.504 7.124 1.00 98.25 81 GLU A CA 1
ATOM 593 C C . GLU A 1 81 ? -10.431 -0.915 6.686 1.00 98.25 81 GLU A C 1
ATOM 595 O O . GLU A 1 81 ? -9.824 -1.400 5.729 1.00 98.25 81 GLU A O 1
ATOM 600 N N . VAL A 1 82 ? -9.933 0.096 7.408 1.00 98.44 82 VAL A N 1
ATOM 601 C CA . VAL A 1 82 ? -8.645 0.740 7.101 1.00 98.44 82 VAL A CA 1
ATOM 602 C C . VAL A 1 82 ? -7.482 -0.232 7.319 1.00 98.44 82 VAL A C 1
ATOM 604 O O . VAL A 1 82 ? -6.552 -0.283 6.509 1.00 98.44 82 VAL A O 1
ATOM 607 N N . SER A 1 83 ? -7.536 -1.036 8.384 1.00 98.12 83 SER A N 1
ATOM 608 C CA . SER A 1 83 ? -6.546 -2.081 8.659 1.00 98.12 83 SER A CA 1
ATOM 609 C C . SER A 1 83 ? -6.527 -3.123 7.537 1.00 98.12 83 SER A C 1
ATOM 611 O O . SER A 1 83 ? -5.475 -3.387 6.952 1.00 98.12 83 SER A O 1
ATOM 613 N N . ALA A 1 84 ? -7.693 -3.648 7.156 1.00 98.00 84 ALA A N 1
ATOM 614 C CA . ALA A 1 84 ? -7.819 -4.645 6.098 1.00 98.00 84 ALA A CA 1
ATOM 615 C C . ALA A 1 84 ? -7.329 -4.120 4.739 1.00 98.00 84 ALA A C 1
ATOM 617 O O . ALA A 1 84 ? -6.577 -4.810 4.052 1.00 98.00 84 ALA A O 1
ATOM 618 N N . ALA A 1 85 ? -7.697 -2.890 4.369 1.00 98.25 85 ALA A N 1
ATOM 619 C CA . ALA A 1 85 ? -7.218 -2.243 3.146 1.00 98.25 85 ALA A CA 1
ATOM 620 C C . ALA A 1 85 ? -5.696 -2.062 3.141 1.00 98.25 85 ALA A C 1
ATOM 622 O O . ALA A 1 85 ? -5.035 -2.357 2.147 1.00 98.25 85 ALA A O 1
ATOM 623 N N . THR A 1 86 ? -5.121 -1.671 4.282 1.00 98.19 86 THR A N 1
ATOM 624 C CA . THR A 1 86 ? -3.667 -1.534 4.434 1.00 98.19 86 THR A CA 1
ATOM 625 C C . THR A 1 86 ? -2.955 -2.853 4.124 1.00 98.19 86 THR A C 1
ATOM 627 O O . THR A 1 86 ? -1.961 -2.867 3.395 1.00 98.19 86 THR A O 1
ATOM 630 N N . PHE A 1 87 ? -3.451 -3.969 4.664 1.00 97.88 87 PHE A N 1
ATOM 631 C CA . PHE A 1 87 ? -2.842 -5.277 4.429 1.00 97.88 87 PHE A CA 1
ATOM 632 C C . PHE A 1 87 ? -3.080 -5.793 3.010 1.00 97.88 87 PHE A C 1
ATOM 634 O O . PHE A 1 87 ? -2.144 -6.336 2.426 1.00 97.88 87 PHE A O 1
ATOM 641 N N . ARG A 1 88 ? -4.254 -5.555 2.406 1.00 97.81 88 ARG A N 1
ATOM 642 C CA . ARG A 1 88 ? -4.487 -5.863 0.983 1.00 97.81 88 ARG A CA 1
ATOM 643 C C . ARG A 1 88 ? -3.501 -5.134 0.068 1.00 97.81 88 ARG A C 1
ATOM 645 O O . ARG A 1 88 ? -2.897 -5.778 -0.788 1.00 97.81 88 ARG A O 1
ATOM 652 N N . LEU A 1 89 ? -3.268 -3.836 0.290 1.00 97.50 89 LEU A N 1
ATOM 653 C CA . LEU A 1 89 ? -2.261 -3.069 -0.456 1.00 97.50 89 LEU A CA 1
ATOM 654 C C . LEU A 1 89 ? -0.859 -3.645 -0.275 1.00 97.50 89 LEU A C 1
ATOM 656 O O . LEU A 1 89 ? -0.137 -3.841 -1.250 1.00 97.50 89 LEU A O 1
ATOM 660 N N . ALA A 1 90 ? -0.470 -3.911 0.972 1.00 96.69 90 ALA A N 1
ATOM 661 C CA . ALA A 1 90 ? 0.866 -4.389 1.291 1.00 96.69 90 ALA A CA 1
ATOM 662 C C . ALA A 1 90 ? 1.142 -5.776 0.686 1.00 96.69 90 A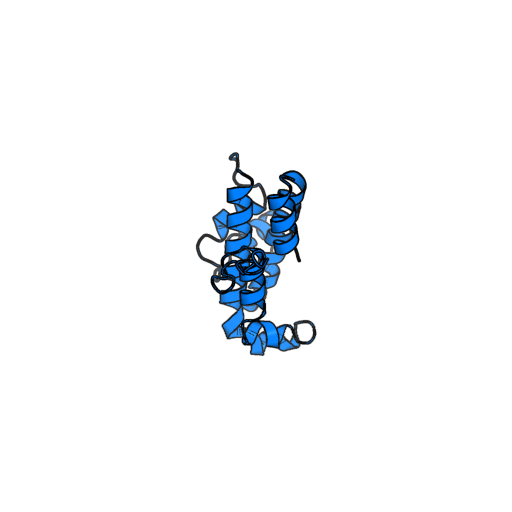LA A C 1
ATOM 664 O O . ALA A 1 90 ? 2.181 -5.967 0.053 1.00 96.69 90 ALA A O 1
ATOM 665 N N . HIS A 1 91 ? 0.209 -6.720 0.835 1.00 95.69 91 HIS A N 1
ATOM 666 C CA . HIS A 1 91 ? 0.325 -8.059 0.253 1.00 95.69 91 HIS A CA 1
ATOM 667 C C . HIS A 1 91 ? 0.334 -7.999 -1.266 1.00 95.69 91 HIS A C 1
ATOM 669 O O . HIS A 1 91 ? 1.269 -8.500 -1.884 1.00 95.69 91 HIS A O 1
ATOM 675 N N . GLY A 1 92 ? -0.643 -7.317 -1.865 1.00 96.12 92 GLY A N 1
ATOM 676 C CA . GLY A 1 92 ? -0.744 -7.227 -3.316 1.00 96.12 92 GLY A CA 1
ATOM 677 C C . GLY A 1 92 ? 0.481 -6.574 -3.957 1.00 96.12 92 GLY A C 1
ATOM 678 O O . GLY A 1 92 ? 0.958 -7.037 -4.990 1.00 96.12 92 GLY A O 1
ATOM 679 N N . ALA A 1 93 ? 1.041 -5.529 -3.337 1.00 95.31 93 ALA A N 1
ATOM 680 C CA . ALA A 1 93 ? 2.263 -4.908 -3.837 1.00 95.31 93 ALA A CA 1
ATOM 681 C C . ALA A 1 93 ? 3.454 -5.878 -3.791 1.00 95.31 93 ALA A C 1
ATOM 683 O O . ALA A 1 93 ? 4.199 -5.988 -4.763 1.00 95.31 93 ALA A O 1
ATOM 684 N N . LEU A 1 94 ? 3.624 -6.620 -2.691 1.00 94.00 94 LEU A N 1
ATOM 685 C CA . LEU A 1 94 ? 4.685 -7.623 -2.586 1.00 94.00 94 LEU A CA 1
ATOM 686 C C . LEU A 1 94 ? 4.503 -8.772 -3.587 1.00 94.00 94 LEU A C 1
ATOM 688 O O . LEU A 1 94 ? 5.493 -9.258 -4.133 1.00 94.00 94 LEU A O 1
ATOM 692 N N . GLU A 1 95 ? 3.271 -9.217 -3.839 1.00 94.44 95 GLU A N 1
ATOM 693 C CA . GLU A 1 95 ? 2.986 -10.240 -4.851 1.00 94.44 95 GLU A CA 1
ATOM 694 C C . GLU A 1 95 ? 3.367 -9.778 -6.258 1.00 94.44 95 GLU A C 1
ATOM 696 O O . GLU A 1 95 ? 4.048 -10.516 -6.969 1.00 94.44 95 GLU A O 1
ATOM 701 N N . LEU A 1 96 ? 3.017 -8.544 -6.631 1.00 95.00 96 LEU A N 1
ATOM 702 C CA . LEU A 1 96 ? 3.365 -7.982 -7.939 1.00 95.00 96 LEU A CA 1
ATOM 703 C C . LEU A 1 96 ? 4.871 -7.795 -8.124 1.00 95.00 96 LEU A C 1
ATOM 705 O O . LEU A 1 96 ? 5.379 -7.977 -9.225 1.00 95.00 96 LEU A O 1
ATOM 709 N N . LEU A 1 97 ? 5.604 -7.442 -7.067 1.00 92.62 97 LEU A N 1
ATOM 710 C CA . LEU A 1 97 ? 7.048 -7.217 -7.158 1.00 92.62 97 LEU A CA 1
ATOM 711 C C . LEU A 1 97 ? 7.871 -8.505 -7.154 1.00 92.62 97 LEU A C 1
ATOM 713 O O . LEU A 1 97 ? 8.991 -8.514 -7.669 1.00 92.62 97 LEU A O 1
ATOM 717 N N . ARG A 1 98 ? 7.351 -9.593 -6.580 1.00 92.19 98 ARG A N 1
ATOM 718 C CA . ARG A 1 98 ? 8.106 -10.837 -6.384 1.00 92.19 98 ARG A CA 1
ATOM 719 C C . ARG A 1 98 ? 8.716 -11.411 -7.675 1.00 92.19 98 ARG A C 1
ATOM 721 O O . ARG A 1 98 ? 9.905 -11.729 -7.636 1.00 92.19 98 ARG A O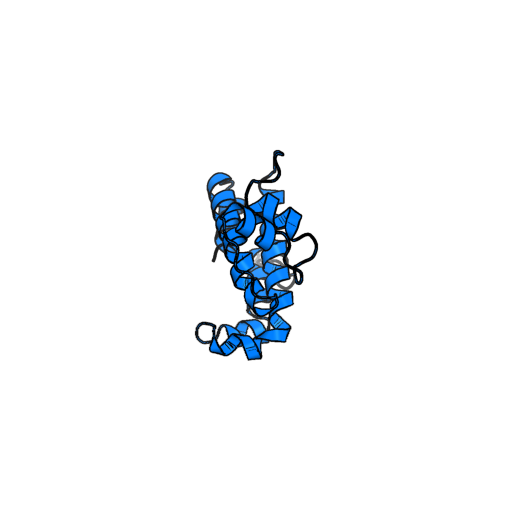 1
ATOM 728 N N . PRO A 1 99 ? 8.004 -11.503 -8.817 1.00 91.50 99 PRO A N 1
ATOM 729 C CA . PRO A 1 99 ? 8.591 -11.976 -10.077 1.00 91.50 99 PRO A CA 1
ATOM 730 C C . PRO A 1 99 ? 9.746 -11.102 -10.584 1.00 91.50 99 PRO A C 1
ATOM 732 O O . PRO A 1 99 ? 10.595 -11.564 -11.342 1.00 91.50 99 PRO A O 1
ATOM 735 N N . HIS A 1 100 ? 9.800 -9.842 -10.151 1.00 89.12 100 HIS A N 1
ATOM 736 C CA . HIS A 1 100 ? 10.810 -8.870 -10.556 1.00 89.12 100 HIS A CA 1
ATOM 737 C C . HIS A 1 100 ? 11.960 -8.743 -9.553 1.00 89.12 100 HIS A C 1
ATOM 739 O O . HIS A 1 100 ? 12.901 -7.995 -9.812 1.00 89.12 100 HIS A O 1
ATOM 745 N N . ALA A 1 101 ? 11.942 -9.487 -8.443 1.00 86.88 101 ALA A N 1
ATOM 746 C CA . ALA A 1 101 ? 12.939 -9.383 -7.380 1.00 86.88 101 ALA A CA 1
ATOM 747 C C . ALA A 1 101 ? 14.408 -9.420 -7.861 1.00 86.88 101 ALA A C 1
ATOM 749 O O . ALA A 1 101 ? 15.177 -8.571 -7.400 1.00 86.88 101 ALA A O 1
ATOM 750 N N . PRO A 1 102 ? 14.824 -10.276 -8.824 1.00 83.88 102 PRO A N 1
ATOM 751 C CA . PRO A 1 102 ? 16.199 -10.254 -9.334 1.00 83.88 102 PRO A CA 1
ATOM 752 C C . PRO A 1 102 ? 16.591 -8.908 -9.958 1.00 83.88 102 PRO A C 1
ATOM 754 O O . PRO A 1 102 ? 17.708 -8.439 -9.765 1.00 83.88 102 PRO A O 1
ATOM 757 N N . ARG A 1 103 ? 15.653 -8.254 -10.656 1.00 83.81 103 ARG A N 1
ATOM 758 C CA . ARG A 1 103 ? 15.856 -6.937 -11.274 1.00 83.81 103 ARG A CA 1
ATOM 759 C C . ARG A 1 103 ? 15.890 -5.810 -10.242 1.00 83.81 103 ARG A C 1
ATOM 761 O O . ARG A 1 103 ? 16.584 -4.828 -10.460 1.00 83.81 103 ARG A O 1
ATOM 768 N N . LEU A 1 104 ? 15.152 -5.948 -9.140 1.00 83.06 104 LEU A N 1
ATOM 769 C CA . LEU A 1 104 ? 15.061 -4.931 -8.085 1.00 83.06 104 LEU A CA 1
ATOM 770 C C . LEU A 1 104 ? 16.201 -5.014 -7.075 1.00 83.06 104 LEU A C 1
ATOM 772 O O . LEU A 1 104 ? 16.525 -4.019 -6.443 1.00 83.06 104 LEU A O 1
ATOM 776 N N . THR A 1 105 ? 16.808 -6.191 -6.919 1.00 81.00 105 THR A N 1
ATOM 777 C CA . THR A 1 105 ? 17.859 -6.450 -5.923 1.00 81.00 105 THR A CA 1
ATOM 778 C C . THR A 1 105 ? 18.983 -5.400 -5.917 1.00 81.00 105 THR A C 1
ATOM 780 O O . THR A 1 105 ? 19.343 -4.983 -4.821 1.00 81.00 105 THR A O 1
ATOM 783 N N . PRO A 1 106 ? 19.497 -4.903 -7.064 1.00 79.19 106 PRO A N 1
ATOM 784 C CA . PRO A 1 106 ? 20.534 -3.866 -7.073 1.00 79.19 106 PRO A CA 1
ATOM 785 C C . PRO A 1 106 ? 20.086 -2.503 -6.520 1.00 79.19 106 PRO A C 1
ATOM 787 O O . PRO A 1 106 ? 20.924 -1.712 -6.102 1.00 79.19 106 PRO A O 1
ATOM 790 N N . GLU A 1 107 ? 18.783 -2.210 -6.544 1.00 77.75 107 GLU A N 1
ATOM 791 C CA . GLU A 1 107 ? 18.203 -0.939 -6.082 1.00 77.75 107 GLU A CA 1
ATOM 792 C C . GLU A 1 107 ? 17.723 -1.001 -4.623 1.00 77.75 107 GLU A C 1
ATOM 794 O O . GLU A 1 107 ? 17.388 0.023 -4.025 1.00 77.75 107 GLU A O 1
ATOM 799 N N . LEU A 1 108 ? 17.646 -2.203 -4.050 1.00 79.44 108 LEU A N 1
ATOM 800 C CA . LEU A 1 108 ? 17.183 -2.426 -2.689 1.00 79.44 108 LEU A CA 1
ATOM 801 C C . LEU A 1 108 ? 18.364 -2.463 -1.715 1.00 79.44 108 LEU A C 1
ATOM 803 O O . LEU A 1 108 ? 19.486 -2.808 -2.074 1.00 79.44 108 LEU A O 1
ATOM 807 N N . GLU A 1 109 ? 18.093 -2.150 -0.446 1.00 79.19 109 GLU A N 1
ATOM 808 C CA . GLU A 1 109 ? 19.061 -2.412 0.624 1.00 79.19 109 GLU A CA 1
ATOM 809 C C . GLU A 1 109 ? 19.509 -3.888 0.611 1.00 79.19 109 GLU A C 1
ATOM 811 O O . GLU A 1 109 ? 18.727 -4.756 0.189 1.00 79.19 109 GLU A O 1
ATOM 816 N N . PRO A 1 110 ? 20.728 -4.184 1.107 1.00 78.69 110 PRO A N 1
ATOM 817 C CA . PRO A 1 110 ? 21.261 -5.541 1.155 1.00 78.69 110 PRO A CA 1
ATOM 818 C C . PRO A 1 110 ? 20.244 -6.558 1.686 1.00 78.69 110 PRO A C 1
ATOM 820 O O . PRO A 1 110 ? 19.445 -6.260 2.575 1.00 78.69 110 PRO A O 1
ATOM 823 N N . ASP A 1 111 ? 20.249 -7.753 1.096 1.00 80.50 111 ASP A N 1
ATOM 824 C CA . ASP A 1 111 ? 19.380 -8.896 1.415 1.00 80.50 111 ASP A CA 1
ATOM 825 C C . ASP A 1 111 ? 17.871 -8.723 1.156 1.00 80.50 111 ASP A C 1
ATOM 827 O O . ASP A 1 111 ? 17.157 -9.722 1.034 1.00 80.50 111 ASP A O 1
ATOM 831 N N . ARG A 1 112 ? 17.354 -7.497 0.983 1.00 80.31 112 ARG A N 1
ATOM 832 C CA . ARG A 1 112 ? 15.915 -7.273 0.739 1.00 80.31 112 ARG A CA 1
ATOM 833 C C . ARG A 1 112 ? 15.435 -7.869 -0.579 1.00 80.31 112 ARG A C 1
ATOM 835 O O . ARG A 1 112 ? 14.321 -8.387 -0.634 1.00 80.31 112 ARG A O 1
ATOM 842 N N . GLY A 1 113 ? 16.267 -7.826 -1.618 1.00 79.75 113 GLY A N 1
ATOM 843 C CA . GLY A 1 113 ? 15.978 -8.485 -2.894 1.00 79.75 113 GLY A CA 1
ATOM 844 C C . GLY A 1 113 ? 15.814 -10.000 -2.739 1.00 79.75 113 GLY A C 1
ATOM 845 O O . GLY A 1 113 ? 14.835 -10.573 -3.219 1.00 79.75 113 GLY A O 1
ATOM 846 N N . THR A 1 114 ? 16.700 -10.628 -1.963 1.00 84.75 114 THR A N 1
ATOM 847 C CA . THR A 1 114 ? 16.632 -12.056 -1.619 1.00 84.75 114 THR A CA 1
ATOM 848 C C . THR A 1 114 ? 15.365 -12.385 -0.830 1.00 84.75 114 THR A C 1
ATOM 850 O O . THR A 1 114 ? 14.666 -13.338 -1.170 1.00 84.75 114 THR A O 1
ATOM 853 N N . TYR A 1 115 ? 15.024 -11.575 0.179 1.00 88.38 115 TYR A N 1
ATOM 854 C CA . TYR A 1 115 ? 13.826 -11.781 1.007 1.00 88.38 115 TYR A CA 1
ATOM 855 C C . TYR A 1 115 ? 12.515 -11.585 0.240 1.00 88.38 115 TYR A C 1
ATOM 857 O O . TYR A 1 115 ? 11.488 -12.178 0.581 1.00 88.38 115 TYR A O 1
ATOM 865 N N . LEU A 1 116 ? 12.527 -10.720 -0.776 1.00 87.19 116 LEU A N 1
ATOM 866 C CA . LEU A 1 116 ? 11.406 -10.565 -1.692 1.00 87.19 116 LEU A CA 1
ATOM 867 C C . LEU A 1 116 ? 11.274 -11.799 -2.594 1.00 87.19 116 LEU A C 1
ATOM 869 O O . LEU A 1 116 ? 10.175 -12.330 -2.747 1.00 87.19 116 LEU A O 1
ATOM 873 N N . ALA A 1 117 ? 12.385 -12.272 -3.166 1.00 87.06 117 ALA A N 1
ATOM 874 C CA . ALA A 1 117 ? 12.400 -13.410 -4.082 1.00 87.06 117 ALA A CA 1
ATOM 875 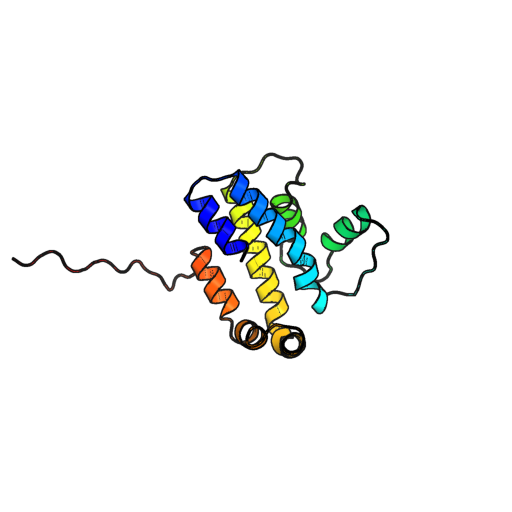C C . ALA A 1 117 ? 11.930 -14.714 -3.406 1.00 87.06 117 ALA A C 1
ATOM 877 O O . ALA A 1 117 ? 11.081 -15.435 -3.941 1.00 87.06 117 ALA A O 1
ATOM 878 N N . ASP A 1 118 ? 12.437 -14.995 -2.203 1.00 89.31 118 ASP A N 1
ATOM 879 C CA . ASP A 1 118 ? 12.169 -16.233 -1.457 1.00 89.31 118 ASP A CA 1
ATOM 880 C C . ASP A 1 118 ? 10.859 -16.208 -0.634 1.00 89.31 118 ASP A C 1
ATOM 882 O O . ASP A 1 118 ? 10.512 -17.165 0.079 1.00 89.31 118 ASP A O 1
ATOM 886 N N . GLY A 1 119 ? 10.110 -15.107 -0.731 1.00 88.25 119 GLY A N 1
ATOM 887 C CA . GLY A 1 119 ? 8.818 -14.919 -0.085 1.00 88.25 119 GLY A CA 1
ATOM 888 C C . GLY A 1 119 ? 8.878 -14.671 1.426 1.00 88.25 119 GLY A C 1
ATOM 889 O O . GLY A 1 119 ? 7.836 -14.736 2.084 1.00 88.25 119 GLY A O 1
ATOM 890 N N . ARG A 1 120 ? 10.057 -14.422 2.020 1.00 91.06 120 ARG A N 1
ATOM 891 C CA . ARG A 1 120 ? 10.163 -14.089 3.454 1.00 91.06 120 ARG A CA 1
ATOM 892 C C . ARG A 1 120 ? 9.376 -12.836 3.805 1.00 91.06 120 ARG A C 1
ATOM 894 O O . ARG A 1 120 ? 8.750 -12.819 4.861 1.00 91.06 120 ARG A O 1
ATOM 901 N N . LEU A 1 121 ? 9.368 -11.822 2.938 1.00 89.75 121 LEU A N 1
ATOM 902 C CA . LEU A 1 121 ? 8.616 -10.588 3.191 1.00 89.75 121 LEU A CA 1
ATOM 903 C C . LEU A 1 121 ? 7.106 -10.842 3.274 1.00 89.75 121 LEU A C 1
ATOM 905 O O . LEU A 1 121 ? 6.456 -10.342 4.189 1.00 89.75 121 LEU A O 1
ATOM 909 N N . GLN A 1 122 ? 6.560 -11.666 2.380 1.00 90.75 122 GLN A N 1
ATOM 910 C CA . GLN A 1 122 ? 5.147 -12.046 2.381 1.00 90.75 122 GLN A CA 1
ATOM 911 C C . GLN A 1 122 ? 4.796 -12.860 3.631 1.00 90.75 122 GLN A C 1
ATOM 913 O O . GLN A 1 122 ? 3.808 -12.561 4.295 1.00 90.75 122 GLN A O 1
ATOM 918 N N . ARG A 1 123 ? 5.630 -13.843 4.007 1.00 91.12 123 ARG A N 1
ATOM 919 C CA . ARG A 1 123 ? 5.424 -14.622 5.243 1.00 91.12 123 ARG A CA 1
ATOM 920 C C . ARG A 1 123 ? 5.455 -13.735 6.483 1.00 91.12 123 ARG A C 1
ATOM 922 O O . ARG A 1 123 ? 4.585 -13.846 7.337 1.00 91.12 123 ARG A O 1
ATOM 929 N N . TYR A 1 124 ? 6.423 -12.827 6.563 1.00 91.38 124 TYR A N 1
ATOM 930 C CA . TYR A 1 124 ? 6.511 -11.872 7.662 1.00 91.38 124 TYR A CA 1
ATOM 931 C C . TYR A 1 124 ? 5.267 -10.975 7.739 1.00 91.38 124 TYR A C 1
ATOM 933 O O . TYR A 1 124 ? 4.733 -10.744 8.822 1.00 91.38 124 TYR A O 1
ATOM 941 N N . LEU A 1 125 ? 4.759 -10.509 6.596 1.00 92.75 125 LEU A N 1
ATOM 942 C CA . LEU A 1 125 ? 3.542 -9.705 6.554 1.00 92.75 125 LEU A CA 1
ATOM 943 C C . LEU A 1 125 ? 2.297 -10.508 6.975 1.00 92.75 125 LEU A C 1
ATOM 945 O O . LEU A 1 125 ? 1.497 -10.001 7.759 1.00 92.75 125 LEU A O 1
ATOM 949 N N . ALA A 1 126 ? 2.173 -11.762 6.533 1.00 91.44 126 ALA A N 1
ATOM 950 C CA . ALA A 1 126 ? 1.089 -12.667 6.931 1.00 91.44 126 ALA A CA 1
ATOM 951 C C . ALA A 1 126 ? 1.112 -12.995 8.436 1.00 91.44 126 ALA A C 1
ATOM 953 O O . ALA A 1 126 ? 0.071 -13.160 9.070 1.00 91.44 126 ALA A O 1
ATOM 954 N N . GLN A 1 127 ? 2.300 -13.047 9.044 1.00 90.44 127 GLN A N 1
ATOM 955 C CA . GLN A 1 127 ? 2.440 -13.194 10.496 1.00 90.44 127 GLN A CA 1
ATOM 956 C C . GLN A 1 127 ? 1.980 -11.944 11.248 1.00 90.44 127 GLN A C 1
ATOM 958 O O . GLN A 1 127 ? 1.397 -12.053 12.325 1.00 90.44 127 GLN A O 1
ATOM 963 N N . ILE A 1 128 ? 2.226 -10.752 10.693 1.00 91.00 128 ILE A N 1
ATOM 964 C CA . ILE A 1 128 ? 1.760 -9.497 11.291 1.00 91.00 128 ILE A CA 1
ATOM 965 C C . ILE A 1 128 ? 0.235 -9.401 11.227 1.00 91.00 128 ILE A C 1
ATOM 967 O O . ILE A 1 128 ? -0.391 -9.038 12.226 1.00 91.00 128 ILE A O 1
ATOM 971 N N . ASP A 1 129 ? -0.378 -9.675 10.074 1.00 89.31 129 ASP A N 1
ATOM 972 C CA . ASP A 1 129 ? -1.828 -9.507 9.935 1.00 89.31 129 ASP A CA 1
ATOM 973 C C . ASP A 1 129 ? -2.623 -10.631 10.630 1.00 89.31 129 ASP A C 1
ATOM 975 O O . ASP A 1 129 ? -3.717 -10.367 11.137 1.00 89.31 129 ASP A O 1
ATOM 979 N N . GLY A 1 130 ? -2.014 -11.811 10.808 1.00 83.31 130 GLY A N 1
ATOM 980 C CA . GLY A 1 130 ? -2.614 -12.996 11.425 1.00 83.31 130 GLY A CA 1
ATOM 981 C C . GLY A 1 130 ? -3.213 -13.997 10.428 1.00 83.31 130 GLY A C 1
ATOM 982 O O . GLY A 1 130 ? -3.956 -14.885 10.837 1.00 83.31 130 GLY A O 1
ATOM 983 N N . THR A 1 131 ? -2.920 -13.869 9.134 1.00 81.12 131 THR A N 1
ATOM 984 C CA . THR A 1 131 ? -3.360 -14.776 8.060 1.00 81.12 131 THR A CA 1
ATOM 985 C C . THR A 1 131 ? -2.437 -15.978 7.875 1.00 81.12 131 THR A C 1
ATOM 987 O O . THR A 1 131 ? -2.827 -16.946 7.217 1.00 81.12 131 THR A O 1
ATOM 990 N N . ASP A 1 132 ? -1.247 -15.970 8.486 1.00 74.56 132 ASP A N 1
ATOM 991 C CA . ASP A 1 132 ? -0.379 -17.147 8.538 1.00 74.56 132 ASP A CA 1
ATOM 992 C C . ASP A 1 132 ? -1.017 -18.256 9.394 1.00 74.56 132 ASP A C 1
ATOM 994 O O . ASP A 1 132 ? -0.907 -18.291 10.622 1.00 74.56 132 ASP A O 1
ATOM 998 N N . ARG A 1 133 ? -1.672 -19.207 8.718 1.00 55.53 133 ARG A N 1
ATOM 999 C CA . ARG A 1 133 ? -2.305 -20.387 9.332 1.00 55.53 133 ARG A CA 1
ATOM 1000 C C . ARG A 1 133 ? -1.305 -21.369 9.953 1.00 55.53 133 ARG A C 1
ATOM 1002 O O . ARG A 1 133 ? -1.726 -22.322 10.602 1.00 55.53 133 ARG A O 1
ATOM 1009 N N . SER A 1 134 ? -0.000 -21.149 9.786 1.00 57.88 134 SER A N 1
ATOM 1010 C CA . SER A 1 134 ? 1.050 -21.966 10.408 1.00 57.88 134 SER A CA 1
ATOM 1011 C C . SER A 1 134 ? 1.180 -21.707 11.916 1.00 57.88 134 SER A C 1
ATOM 1013 O O . SER A 1 134 ? 1.816 -22.490 12.620 1.00 57.88 134 SER A O 1
ATOM 1015 N N . GLN A 1 135 ? 0.555 -20.642 12.436 1.00 46.03 135 GLN A N 1
ATOM 1016 C CA . GLN A 1 135 ? 0.434 -20.376 13.870 1.00 46.03 135 GLN A CA 1
ATOM 1017 C C . GLN A 1 135 ? -0.922 -20.850 14.413 1.00 46.03 135 GLN A C 1
ATOM 1019 O O . GLN A 1 135 ? -1.772 -20.057 14.811 1.00 46.03 135 GLN A O 1
ATOM 1024 N N . ALA A 1 136 ? -1.126 -22.169 14.478 1.00 40.03 136 ALA A N 1
ATOM 1025 C CA . ALA A 1 136 ? -2.090 -22.713 15.432 1.00 40.03 136 ALA A CA 1
ATOM 1026 C C . ALA A 1 136 ? -1.634 -22.342 16.861 1.00 40.03 136 ALA A C 1
ATOM 1028 O O . ALA A 1 136 ? -0.423 -22.342 17.126 1.00 40.03 136 ALA A O 1
ATOM 1029 N N . PRO A 1 137 ? -2.548 -22.028 17.800 1.00 39.22 137 PRO A N 1
ATOM 1030 C CA . PRO A 1 137 ? -2.161 -21.729 19.169 1.00 39.22 137 PRO A CA 1
ATOM 1031 C C . PRO A 1 137 ? -1.385 -22.920 19.733 1.00 39.22 137 PRO A C 1
ATOM 1033 O O . PRO A 1 137 ? -1.881 -24.047 19.753 1.00 39.22 137 PRO A O 1
ATOM 1036 N N . ARG A 1 138 ? -0.157 -22.674 20.204 1.00 44.25 138 ARG A N 1
ATOM 1037 C CA . ARG A 1 138 ? 0.540 -23.615 21.083 1.00 44.25 138 ARG A CA 1
ATOM 1038 C C . ARG A 1 138 ? -0.305 -23.727 22.345 1.00 44.25 138 ARG A C 1
ATOM 1040 O O . ARG A 1 138 ? -0.176 -22.911 23.250 1.00 44.25 138 ARG A O 1
ATOM 1047 N N . THR A 1 139 ? -1.197 -24.713 22.382 1.00 42.25 139 THR A N 1
ATOM 1048 C CA . THR A 1 139 ? -1.862 -25.141 23.608 1.00 42.25 139 THR A CA 1
ATOM 1049 C C . THR A 1 139 ? -0.780 -25.386 24.645 1.00 42.25 139 THR A C 1
ATOM 1051 O O . THR A 1 139 ? 0.053 -26.279 24.473 1.00 42.25 139 THR A O 1
ATOM 1054 N N . THR A 1 140 ? -0.777 -24.577 25.697 1.00 48.50 140 THR A N 1
ATOM 1055 C CA . THR A 1 140 ? 0.022 -24.764 26.903 1.00 48.50 140 THR A CA 1
ATOM 1056 C C . THR A 1 140 ? -0.424 -26.074 27.551 1.00 48.50 140 THR A C 1
ATOM 1058 O O . THR A 1 140 ? -1.311 -26.115 28.398 1.00 48.50 140 THR A O 1
ATOM 1061 N N . ARG A 1 141 ? 0.135 -27.194 27.090 1.00 44.84 141 ARG A N 1
ATOM 1062 C CA . ARG A 1 141 ? -0.055 -28.508 27.699 1.00 44.84 141 ARG A CA 1
ATOM 1063 C C . ARG A 1 141 ? 0.990 -28.631 28.799 1.00 44.84 141 ARG A C 1
ATOM 1065 O O . ARG A 1 141 ? 2.141 -28.945 28.521 1.00 44.84 141 ARG A O 1
ATOM 1072 N N . GLY A 1 142 ? 0.602 -28.320 30.033 1.00 44.88 142 GLY A N 1
ATOM 1073 C CA . GLY A 1 142 ? 1.525 -28.439 31.160 1.00 44.88 142 GLY A CA 1
ATOM 1074 C C . GLY A 1 142 ? 1.059 -27.843 32.481 1.00 44.88 142 GLY A C 1
ATOM 1075 O O . GLY A 1 142 ? 1.854 -27.203 33.150 1.00 44.88 142 GLY A O 1
ATOM 1076 N N . ALA A 1 143 ? -0.196 -28.045 32.874 1.00 47.53 143 ALA A N 1
ATOM 1077 C CA . ALA A 1 143 ? -0.589 -27.934 34.276 1.00 47.53 143 ALA A CA 1
ATOM 1078 C C . ALA A 1 143 ? -1.586 -29.054 34.563 1.00 47.53 143 ALA A C 1
ATOM 1080 O O . ALA A 1 143 ? -2.763 -28.903 34.265 1.00 47.53 143 ALA A O 1
ATOM 1081 N N . LEU A 1 144 ? -1.067 -30.208 35.000 1.00 47.12 144 LEU A N 1
ATOM 1082 C CA . LEU A 1 144 ? -1.760 -31.260 35.761 1.00 47.12 144 LEU A CA 1
ATOM 1083 C C . LEU A 1 144 ? -0.790 -32.434 35.985 1.00 47.12 144 LEU A C 1
ATOM 1085 O O . LEU A 1 144 ? -0.784 -33.388 35.211 1.00 47.12 144 LEU A O 1
ATOM 1089 N N . ARG A 1 145 ? 0.054 -32.317 37.015 1.00 44.41 145 ARG A N 1
ATOM 1090 C CA . ARG A 1 145 ? 0.668 -33.376 37.850 1.00 44.41 145 ARG A CA 1
ATOM 1091 C C . ARG A 1 145 ? 1.288 -32.632 39.039 1.00 44.41 145 ARG A C 1
ATOM 1093 O O . ARG A 1 145 ? 2.036 -31.697 38.788 1.00 44.41 145 ARG A O 1
ATOM 1100 N N . GLY A 1 146 ? 1.049 -32.925 40.304 1.00 44.38 146 GLY A N 1
ATOM 1101 C CA . GLY A 1 146 ? 0.201 -33.863 41.032 1.00 44.38 146 GLY A CA 1
ATOM 1102 C C . GLY A 1 146 ? 0.277 -33.447 42.503 1.00 44.38 146 GLY A C 1
ATOM 1103 O O . GLY A 1 146 ? 1.155 -32.607 42.815 1.00 44.38 146 GLY A O 1
#

Secondary structure (DSSP, 8-state):
-HHHHHHHHHHTT-HHHHHHHHHHHHTTHHHHHGGGS-----SSHHHHHHHHHT-SS--TTHHHHHHHHHT-SSS---HHHHHHHHHHHHHHHHHHHGGGHHHHGGGSSTTHHHHHHTTHHHHHHHHHHT--TT------------

pLDDT: mean 88.65, std 14.99, range [39.22, 98.56]

Foldseek 3Di:
DLLLQLLVCLVVVNQVSNLVSLLVLLVCLLVLCVVVFDDDDDPDPVSVLVCSLPTPQAFVCSNVLSCLSNVNPPDDDDSVSNSVSSLSSQLRSLVSCQVVLVVCCVVDDPCPSVCSPVVVSVCVSCVSSVVPPVDDDPPPPDPDDD

Radius of gyration: 17.8 Å; chains: 1; bounding box: 39×53×58 Å

Sequence (146 aa):
ECAGKVKNAHRRGDELALRLAAQGLAERCPSVLRPVNPAQVPGTRYEALLAALALPVAPPGYRNDMLLCLGLTGQPSTMDEVSAATFRLAHGALELLRPHAPRLTPELEPDRGTYLADGRLQRYLAQIDGTDRSQAPRTTRGALRG